Protein AF-A0AAV3V6Y1-F1 (afdb_monomer)

Sequence (149 aa):
MDVDVVKKIPVEYSKSDKLIVALDQHDNLHIAMYIGQGAYDSRPVERFVDEIKETVIEPYQSEQFILDGTIISYPGCPVLRRLKVKDTMQQEFILNRVKMWTGSDEAALNWYETETIAAFGMTAKSAVGSGFFNELIDYIESISQGGYA

Radius of gyration: 16.86 Å; Cα contacts (8 Å, |Δi|>4): 189; chains: 1; bounding box: 38×30×43 Å

Foldseek 3Di:
DVVVVQVCPVQPLFPDPQWFWWAFPVRFIKIWGDPDPLDIDIDGQVPDDVSNNCSRVVCVVVVQWDFPQDWRDDPPDTITGTIDGPLVVLLVVQLVLCCVVLVDSVSSVCQQQPPQDPVVRRHVSVCSVVRNSNVVVVVSVCVVVVNDD

Organism: NCBI:txid1127672

Structure (mmCIF, N/CA/C/O backbone):
data_AF-A0AAV3V6Y1-F1
#
_entry.id   AF-A0AAV3V6Y1-F1
#
loop_
_atom_site.group_PDB
_atom_site.id
_atom_site.type_symbol
_atom_site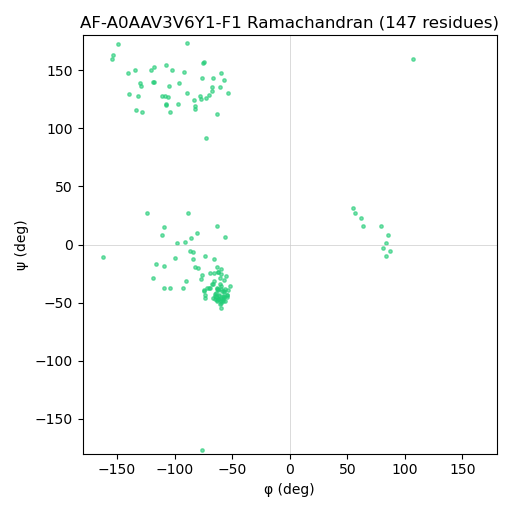.label_atom_id
_atom_site.label_alt_id
_atom_site.label_comp_id
_atom_site.label_asym_id
_atom_site.label_entity_id
_atom_site.label_seq_id
_atom_site.pdbx_PDB_ins_code
_atom_site.Cartn_x
_atom_site.Cartn_y
_atom_site.Cartn_z
_atom_site.occupancy
_atom_site.B_iso_or_equiv
_atom_site.auth_seq_id
_atom_site.auth_comp_id
_atom_site.auth_asym_id
_atom_site.auth_atom_id
_atom_site.pdbx_PDB_model_num
ATOM 1 N N . MET A 1 1 ? -10.866 -8.524 -18.193 1.00 38.22 1 MET A N 1
ATOM 2 C CA . MET A 1 1 ? -10.142 -9.205 -17.098 1.00 38.22 1 MET A CA 1
ATOM 3 C C . MET A 1 1 ? -9.177 -8.240 -16.397 1.00 38.22 1 MET A C 1
ATOM 5 O O . MET A 1 1 ? -8.824 -8.493 -15.259 1.00 38.22 1 MET A O 1
ATOM 9 N N . ASP A 1 2 ? -8.832 -7.110 -17.030 1.00 30.89 2 ASP A N 1
ATOM 10 C CA . ASP A 1 2 ? -7.929 -6.069 -16.508 1.00 30.89 2 ASP A CA 1
ATOM 11 C C . ASP A 1 2 ? -8.515 -5.120 -15.448 1.00 30.89 2 ASP A C 1
ATOM 13 O O . ASP A 1 2 ? -7.788 -4.664 -14.577 1.00 30.89 2 ASP A O 1
ATOM 17 N N . VAL A 1 3 ? -9.823 -4.853 -15.467 1.00 33.69 3 VAL A N 1
ATOM 18 C CA . VAL A 1 3 ? -10.488 -3.904 -14.544 1.00 33.69 3 VAL A CA 1
ATOM 19 C C . VAL A 1 3 ? -10.395 -4.357 -13.075 1.00 33.69 3 VAL A C 1
ATOM 21 O O . VAL A 1 3 ? -10.172 -3.555 -12.170 1.00 33.69 3 VAL A O 1
ATOM 24 N N . ASP A 1 4 ? -10.501 -5.666 -12.825 1.00 34.75 4 ASP A N 1
ATOM 25 C CA . ASP A 1 4 ? -10.409 -6.240 -11.475 1.00 34.75 4 ASP A CA 1
ATOM 26 C C . ASP A 1 4 ? -9.010 -6.105 -10.864 1.00 34.75 4 ASP A C 1
ATOM 28 O O . ASP A 1 4 ? -8.881 -5.900 -9.660 1.00 34.75 4 ASP A O 1
ATOM 32 N N . VAL A 1 5 ? -7.961 -6.173 -11.689 1.00 37.59 5 VAL A N 1
ATOM 33 C CA . VAL A 1 5 ? -6.556 -6.041 -11.260 1.00 37.59 5 VAL A CA 1
ATOM 34 C C . VAL A 1 5 ? -6.247 -4.609 -10.802 1.00 37.59 5 VAL A C 1
ATOM 36 O O . VAL A 1 5 ? -5.361 -4.384 -9.984 1.00 37.59 5 V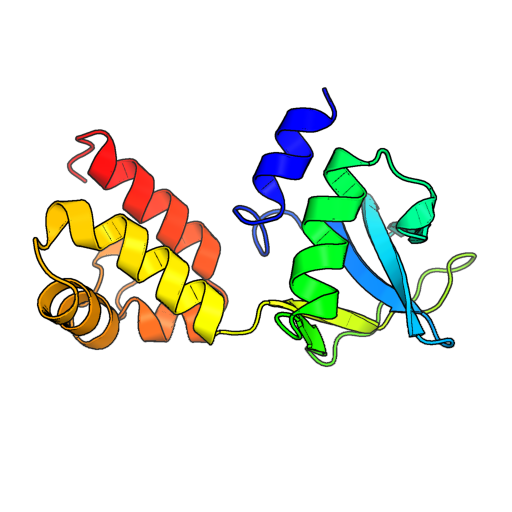AL A O 1
ATOM 39 N N . VAL A 1 6 ? -7.016 -3.639 -11.291 1.00 40.16 6 VAL A N 1
ATOM 40 C CA . VAL A 1 6 ? -6.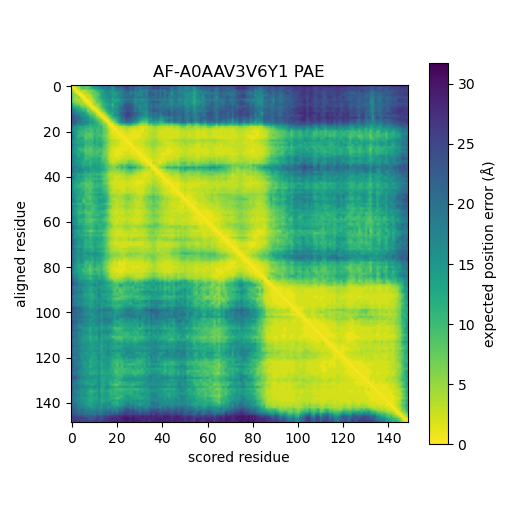779 -2.202 -11.115 1.00 40.16 6 VAL A CA 1
ATOM 41 C C . VAL A 1 6 ? -7.530 -1.665 -9.903 1.00 40.16 6 VAL A C 1
ATOM 43 O O . VAL A 1 6 ? -6.959 -0.920 -9.115 1.00 40.16 6 VAL A O 1
ATOM 46 N N . LYS A 1 7 ? -8.749 -2.159 -9.643 1.00 40.31 7 LYS A N 1
ATOM 47 C CA . LYS A 1 7 ? -9.435 -1.961 -8.348 1.00 40.31 7 LYS A CA 1
ATOM 48 C C . LYS A 1 7 ? -8.658 -2.538 -7.165 1.00 40.31 7 LYS A C 1
ATOM 50 O O . LYS A 1 7 ? -8.861 -2.125 -6.027 1.00 40.31 7 LYS A O 1
ATOM 55 N N . LYS A 1 8 ? -7.754 -3.475 -7.447 1.00 41.31 8 LYS A N 1
ATOM 56 C CA . LYS A 1 8 ? -6.797 -4.036 -6.499 1.00 41.31 8 LYS A CA 1
ATOM 57 C C . LYS A 1 8 ? -5.531 -3.199 -6.337 1.00 41.31 8 LYS A C 1
ATOM 59 O O . LYS A 1 8 ? -4.833 -3.414 -5.361 1.00 41.31 8 LYS A O 1
ATOM 64 N N . ILE A 1 9 ? -5.243 -2.216 -7.192 1.00 46.50 9 ILE A N 1
ATOM 65 C CA . ILE A 1 9 ? -4.079 -1.333 -7.011 1.00 46.50 9 ILE A CA 1
ATOM 66 C C . ILE A 1 9 ? -4.123 -0.649 -5.637 1.00 46.50 9 ILE A C 1
ATOM 68 O O . ILE A 1 9 ? -3.150 -0.811 -4.918 1.00 46.50 9 ILE A O 1
ATOM 72 N N . PRO A 1 10 ? -5.228 -0.032 -5.171 1.00 44.81 10 PRO A N 1
ATOM 73 C CA . PRO A 1 10 ? -5.294 0.503 -3.806 1.00 44.81 10 PRO A CA 1
ATOM 74 C C . PRO A 1 10 ? -5.432 -0.554 -2.684 1.00 44.81 10 PRO A C 1
ATOM 76 O O . PRO A 1 10 ? -5.293 -0.195 -1.518 1.00 44.81 10 PRO A O 1
ATOM 79 N N . VAL A 1 11 ? -5.681 -1.836 -3.000 1.00 38.84 11 VAL A N 1
ATOM 80 C CA . VAL A 1 11 ? -6.050 -2.901 -2.030 1.00 38.84 11 VAL A CA 1
ATOM 81 C C . VAL A 1 11 ? -5.011 -4.043 -1.925 1.00 38.84 11 VAL A C 1
ATOM 83 O O . VAL A 1 11 ? -5.020 -4.787 -0.955 1.00 38.84 11 VAL A O 1
ATOM 86 N N . GLU A 1 12 ? -4.084 -4.191 -2.878 1.00 38.00 12 GLU A N 1
ATOM 87 C CA . GLU A 1 12 ? -3.130 -5.316 -2.985 1.00 38.00 12 GLU A CA 1
ATOM 88 C C . GLU A 1 12 ? -1.650 -4.877 -3.018 1.00 38.00 12 GLU A C 1
ATOM 90 O O . GLU A 1 12 ? -0.795 -5.606 -3.525 1.00 38.00 12 GLU A O 1
ATOM 95 N N . TYR A 1 13 ? -1.287 -3.730 -2.435 1.00 40.97 13 TYR A N 1
ATOM 96 C CA . TYR A 1 13 ? 0.085 -3.170 -2.461 1.00 40.97 13 TYR A CA 1
ATOM 97 C C . TYR A 1 13 ? 1.204 -4.009 -1.781 1.00 40.97 13 TYR A C 1
ATOM 99 O O . TYR A 1 13 ? 2.284 -3.505 -1.496 1.00 40.97 13 TYR A O 1
ATOM 107 N N . SER A 1 14 ? 0.994 -5.289 -1.487 1.00 40.34 14 SER A N 1
ATOM 108 C CA . SER A 1 14 ? 1.918 -6.130 -0.706 1.00 40.34 14 SER A CA 1
ATOM 109 C C . SER A 1 14 ? 1.710 -7.645 -0.828 1.00 40.34 14 SER A C 1
ATOM 111 O O . SER A 1 14 ? 2.598 -8.376 -0.406 1.00 40.34 14 SER A O 1
ATOM 113 N N . LYS A 1 15 ? 0.616 -8.160 -1.419 1.00 36.06 15 LYS A N 1
ATOM 114 C CA . LYS A 1 15 ? 0.459 -9.625 -1.586 1.00 36.06 15 LYS A CA 1
ATOM 115 C C . LYS A 1 15 ? 0.805 -10.165 -2.959 1.00 36.06 15 LYS A C 1
ATOM 117 O O . LYS A 1 15 ? 0.945 -11.376 -3.125 1.00 36.06 15 LYS A O 1
ATOM 122 N N . SER A 1 16 ? 0.979 -9.301 -3.948 1.00 44.16 16 SER A N 1
ATOM 123 C CA . SER A 1 16 ? 1.525 -9.745 -5.212 1.00 44.16 16 SER A CA 1
ATOM 124 C C . SER A 1 16 ? 2.694 -8.847 -5.566 1.00 44.16 16 SER A C 1
ATOM 126 O O . SER A 1 16 ? 2.508 -7.697 -5.940 1.00 44.16 16 SER A O 1
ATOM 128 N N . ASP A 1 17 ? 3.902 -9.405 -5.581 1.00 51.31 17 ASP A N 1
ATOM 129 C CA . ASP A 1 17 ? 5.036 -8.837 -6.325 1.00 51.31 17 ASP A CA 1
ATOM 130 C C . ASP A 1 17 ? 4.705 -8.649 -7.826 1.00 51.31 17 ASP A C 1
ATOM 132 O O . ASP A 1 17 ? 5.571 -8.316 -8.621 1.00 51.31 17 ASP A O 1
ATOM 136 N N . LYS A 1 18 ? 3.452 -8.874 -8.249 1.00 60.31 18 LYS A N 1
ATOM 137 C CA . LYS A 1 18 ? 2.977 -8.846 -9.620 1.00 60.31 18 LYS A CA 1
ATOM 138 C C . LYS A 1 18 ? 2.813 -7.459 -10.179 1.00 60.31 18 LYS A C 1
ATOM 140 O O . LYS A 1 18 ? 2.931 -7.385 -11.386 1.00 60.31 18 LYS A O 1
ATOM 145 N N . LEU A 1 19 ? 2.575 -6.407 -9.398 1.00 70.69 19 LEU A N 1
ATOM 146 C CA . LEU A 1 19 ? 2.457 -5.045 -9.925 1.00 70.69 19 LEU A CA 1
ATOM 147 C C . LEU A 1 19 ? 3.144 -4.037 -9.010 1.00 70.69 19 LEU A C 1
ATOM 149 O O . LEU A 1 19 ? 2.910 -4.001 -7.807 1.00 70.69 19 LEU A O 1
ATOM 153 N N . ILE A 1 20 ? 3.993 -3.207 -9.603 1.00 79.12 20 ILE A N 1
ATOM 154 C CA . ILE A 1 20 ? 4.841 -2.246 -8.916 1.00 79.12 20 ILE A CA 1
ATOM 155 C C . ILE A 1 20 ? 4.709 -0.897 -9.612 1.00 79.12 20 ILE A C 1
ATOM 157 O O . ILE A 1 20 ? 4.920 -0.792 -10.818 1.00 79.12 20 ILE A O 1
ATOM 161 N N . VAL A 1 21 ? 4.409 0.144 -8.842 1.00 86.31 21 VAL A N 1
ATOM 162 C CA . VAL A 1 21 ? 4.486 1.531 -9.308 1.00 86.31 21 VAL A CA 1
ATOM 163 C C . VAL A 1 21 ? 5.900 2.039 -9.040 1.00 86.31 21 VAL A C 1
ATOM 165 O O . VAL A 1 21 ? 6.432 1.855 -7.943 1.00 86.31 21 VAL A O 1
ATOM 168 N N . ALA A 1 22 ? 6.548 2.634 -10.037 1.00 90.00 22 ALA A N 1
ATOM 169 C CA . ALA A 1 22 ? 7.935 3.065 -9.911 1.00 90.00 22 ALA A CA 1
ATOM 170 C C . ALA A 1 22 ? 8.277 4.234 -10.838 1.00 90.00 22 ALA A C 1
ATOM 172 O O . ALA A 1 22 ? 7.578 4.493 -11.813 1.00 90.00 22 ALA A O 1
ATOM 173 N N . LEU A 1 23 ? 9.388 4.907 -10.546 1.00 92.06 23 LEU A N 1
ATOM 174 C CA . LEU A 1 23 ? 9.956 5.951 -11.394 1.00 92.06 23 LEU A CA 1
ATOM 175 C C . LEU A 1 23 ? 11.183 5.433 -12.134 1.00 92.06 23 LEU A C 1
ATOM 177 O O . LEU A 1 23 ? 12.044 4.796 -11.523 1.00 92.06 23 LEU A O 1
ATOM 181 N N . ASP A 1 24 ? 11.305 5.749 -13.419 1.00 92.44 24 ASP A N 1
ATOM 182 C CA . ASP A 1 24 ? 12.561 5.528 -14.137 1.00 92.44 24 ASP A CA 1
ATOM 183 C C . ASP A 1 24 ? 13.621 6.590 -13.781 1.00 92.44 24 ASP A C 1
ATOM 185 O O . ASP A 1 24 ? 13.435 7.446 -12.908 1.00 92.44 24 ASP A O 1
ATOM 189 N N . GLN A 1 25 ? 14.778 6.519 -14.439 1.00 89.75 25 GLN A N 1
ATOM 190 C CA . GLN A 1 25 ? 15.890 7.459 -14.252 1.00 89.75 25 GLN A CA 1
ATOM 191 C C . GLN A 1 25 ? 15.596 8.904 -14.700 1.00 89.75 25 GLN A C 1
ATOM 193 O O . GLN A 1 25 ? 16.380 9.794 -14.390 1.00 89.75 25 GLN A O 1
ATOM 198 N N . HIS A 1 26 ? 14.503 9.131 -15.431 1.00 91.75 26 HIS A N 1
ATOM 199 C CA . HIS A 1 26 ? 14.055 10.445 -15.898 1.00 91.75 26 HIS A CA 1
ATOM 200 C C . HIS A 1 26 ? 12.791 10.921 -15.164 1.00 91.75 26 HIS A C 1
ATOM 202 O O . HIS A 1 26 ? 12.128 11.836 -15.642 1.00 91.75 26 HIS A O 1
ATOM 208 N N . ASP A 1 27 ? 12.442 10.284 -14.042 1.00 90.44 27 ASP A N 1
ATOM 209 C CA . ASP A 1 27 ? 11.230 10.567 -13.263 1.00 90.44 27 ASP A CA 1
ATOM 210 C C . ASP A 1 27 ? 9.915 10.327 -14.033 1.00 90.44 27 ASP A C 1
ATOM 212 O O . ASP A 1 27 ? 8.866 10.848 -13.650 1.00 90.44 27 ASP A O 1
ATOM 216 N N . ASN A 1 28 ? 9.926 9.493 -15.082 1.00 91.62 28 ASN A N 1
ATOM 217 C CA . ASN A 1 28 ? 8.677 9.042 -15.696 1.00 91.62 28 ASN A CA 1
ATOM 218 C C . ASN A 1 28 ? 8.030 7.968 -14.821 1.00 91.62 28 ASN A C 1
ATOM 220 O O . ASN A 1 28 ? 8.726 7.112 -14.267 1.00 91.62 28 ASN A O 1
ATOM 224 N N . LEU A 1 29 ? 6.700 7.976 -14.748 1.00 90.50 29 LEU A N 1
ATOM 225 C CA . LEU A 1 29 ? 5.924 7.016 -13.971 1.00 90.50 29 LEU A CA 1
ATOM 226 C C . LEU A 1 29 ? 5.706 5.729 -14.769 1.00 90.50 29 LEU A C 1
ATOM 228 O O . LEU A 1 29 ? 5.178 5.746 -15.880 1.00 90.50 29 LEU A O 1
ATOM 232 N N . HIS A 1 30 ? 6.111 4.600 -14.198 1.00 90.38 30 HIS A N 1
ATOM 233 C CA . HIS A 1 30 ? 5.979 3.273 -14.792 1.00 90.38 30 HIS A CA 1
ATOM 234 C C . HIS A 1 30 ? 5.138 2.361 -13.910 1.00 90.38 30 HIS A C 1
ATOM 236 O O . HIS A 1 30 ? 5.166 2.440 -12.680 1.00 90.38 30 HIS A O 1
ATOM 242 N N . ILE A 1 31 ? 4.453 1.433 -14.572 1.00 85.56 31 ILE A N 1
ATOM 243 C CA . ILE A 1 31 ? 3.887 0.243 -13.946 1.00 85.56 31 ILE A CA 1
ATOM 244 C C . ILE A 1 31 ? 4.744 -0.940 -14.399 1.00 85.56 31 ILE A C 1
ATOM 246 O O . ILE A 1 31 ? 4.891 -1.189 -15.598 1.00 85.56 31 ILE A O 1
ATOM 250 N N . ALA A 1 32 ? 5.339 -1.642 -13.439 1.00 84.19 32 ALA A N 1
ATOM 251 C CA . ALA A 1 32 ? 6.133 -2.841 -13.653 1.00 84.19 32 ALA A CA 1
ATOM 252 C C . ALA A 1 32 ? 5.375 -4.069 -13.161 1.00 84.19 32 ALA A C 1
ATOM 254 O O . ALA A 1 32 ? 4.917 -4.106 -12.025 1.00 84.19 32 ALA A O 1
ATOM 255 N N . MET A 1 33 ? 5.253 -5.077 -14.016 1.00 81.00 33 MET A N 1
ATOM 256 C CA . MET A 1 33 ? 4.526 -6.302 -13.738 1.00 81.00 33 MET A CA 1
ATOM 257 C C . MET A 1 33 ? 5.485 -7.486 -13.614 1.00 81.00 33 MET A C 1
ATOM 259 O O . MET A 1 33 ? 6.276 -7.711 -14.527 1.00 81.00 33 MET A O 1
ATOM 263 N N . TYR A 1 34 ? 5.426 -8.270 -12.536 1.00 75.81 34 TYR A N 1
ATOM 264 C CA . TYR A 1 34 ? 6.240 -9.487 -12.426 1.00 75.81 34 TYR A CA 1
ATOM 265 C C . TYR A 1 34 ? 5.710 -10.578 -13.343 1.00 75.81 34 TYR A C 1
ATOM 267 O O . TYR A 1 34 ? 4.546 -10.976 -13.268 1.00 75.81 34 TYR A O 1
ATOM 275 N N . ILE A 1 35 ? 6.605 -11.101 -14.172 1.00 78.31 35 ILE A N 1
ATOM 276 C CA . ILE A 1 35 ? 6.297 -12.109 -15.190 1.00 78.31 35 ILE A CA 1
ATOM 277 C C . ILE A 1 35 ? 6.917 -13.479 -14.871 1.00 78.31 35 ILE A C 1
ATOM 279 O O . ILE A 1 35 ? 6.839 -14.395 -15.686 1.00 78.31 35 ILE A O 1
ATOM 283 N N . GLY A 1 36 ? 7.493 -13.650 -13.674 1.00 71.12 36 GLY A N 1
ATOM 284 C CA . GLY A 1 36 ? 8.131 -14.894 -13.230 1.00 71.12 36 GLY A CA 1
ATOM 285 C C . GLY A 1 36 ? 9.658 -14.817 -13.182 1.00 71.12 36 GLY A C 1
ATOM 286 O O . GLY A 1 36 ? 10.274 -13.979 -13.827 1.00 71.12 36 GLY A O 1
ATOM 287 N N . GLN A 1 37 ? 10.285 -15.713 -12.410 1.00 71.88 37 GLN A N 1
ATOM 288 C CA . GLN A 1 37 ? 11.749 -15.906 -12.355 1.00 71.88 37 GLN A CA 1
ATOM 289 C C . GLN A 1 37 ? 12.575 -14.649 -12.002 1.00 71.88 37 GLN A C 1
ATOM 291 O O . GLN A 1 37 ? 13.734 -14.537 -12.392 1.00 71.88 37 GLN A O 1
ATOM 296 N N . GLY A 1 38 ? 12.000 -13.695 -11.264 1.00 68.81 38 GLY A N 1
ATOM 297 C CA . GLY A 1 38 ? 12.687 -12.435 -10.936 1.00 68.81 38 GLY A CA 1
ATOM 298 C C . GLY A 1 38 ? 12.584 -11.364 -12.026 1.00 68.81 38 GLY A C 1
ATOM 299 O O . GLY A 1 38 ? 13.158 -10.290 -11.864 1.00 68.81 38 GLY A O 1
ATOM 300 N N . ALA A 1 39 ? 11.880 -11.647 -13.126 1.00 75.56 39 ALA A N 1
ATOM 301 C CA . ALA A 1 39 ? 11.716 -10.742 -14.251 1.00 75.56 39 ALA A CA 1
ATOM 302 C C . ALA A 1 39 ? 10.458 -9.879 -14.120 1.00 75.56 39 ALA A C 1
ATOM 304 O O . ALA A 1 39 ? 9.424 -10.317 -13.605 1.00 75.56 39 ALA A O 1
ATOM 305 N N . TYR A 1 40 ? 10.555 -8.667 -14.661 1.00 78.56 40 TYR A N 1
ATOM 306 C CA . TYR A 1 40 ? 9.471 -7.696 -14.707 1.00 78.56 40 TYR A CA 1
ATOM 307 C C . TYR A 1 40 ? 9.314 -7.160 -16.134 1.00 78.56 40 TYR A C 1
ATOM 309 O O . TYR A 1 40 ? 10.315 -6.897 -16.794 1.00 78.56 40 TYR A O 1
ATOM 317 N N . ASP A 1 41 ? 8.075 -6.985 -16.595 1.00 82.06 41 ASP A N 1
ATOM 318 C CA . ASP A 1 41 ? 7.742 -6.168 -17.770 1.00 82.06 41 ASP A CA 1
ATOM 319 C C . ASP A 1 41 ? 7.320 -4.784 -17.279 1.00 82.06 41 ASP A C 1
ATOM 321 O O . ASP A 1 41 ? 6.373 -4.680 -16.501 1.00 82.06 41 ASP A O 1
ATOM 325 N N . SER A 1 42 ? 8.010 -3.724 -17.694 1.00 85.12 42 SER A N 1
ATOM 326 C CA . SER A 1 42 ? 7.684 -2.359 -17.283 1.00 85.12 42 SER A CA 1
ATOM 327 C C . SER A 1 42 ? 7.322 -1.470 -18.455 1.00 85.12 42 SER A C 1
ATOM 329 O O . SER A 1 42 ? 7.911 -1.534 -19.539 1.00 85.12 42 SER A O 1
ATOM 331 N N . ARG A 1 43 ? 6.307 -0.630 -18.243 1.00 86.75 43 ARG A N 1
ATOM 332 C CA . ARG A 1 43 ? 5.817 0.306 -19.254 1.00 86.75 43 ARG A CA 1
ATOM 333 C C . ARG A 1 43 ? 5.455 1.646 -18.611 1.00 86.75 43 ARG A C 1
ATOM 335 O O . ARG A 1 43 ? 4.949 1.645 -17.486 1.00 86.75 43 ARG A O 1
ATOM 342 N N . PRO A 1 44 ? 5.633 2.765 -19.339 1.00 88.50 44 PRO A N 1
ATOM 343 C CA . PRO A 1 44 ? 5.132 4.063 -18.906 1.00 88.50 44 PRO A CA 1
ATOM 344 C C . PRO A 1 44 ? 3.621 4.021 -18.674 1.00 88.50 44 PRO A C 1
ATOM 346 O O . PRO A 1 44 ? 2.898 3.369 -19.440 1.00 88.50 44 PRO A O 1
ATOM 349 N N . VAL A 1 45 ? 3.147 4.719 -17.641 1.00 85.62 45 VAL A N 1
ATOM 350 C CA . VAL A 1 45 ? 1.729 4.756 -17.253 1.00 85.62 45 VAL A CA 1
ATOM 351 C C . VAL A 1 45 ? 0.834 5.234 -18.405 1.00 85.62 45 VAL A C 1
ATOM 353 O O . VAL A 1 45 ? -0.282 4.751 -18.581 1.00 85.62 45 VAL A O 1
ATOM 356 N N . GLU A 1 46 ? 1.351 6.097 -19.281 1.00 84.94 46 GLU A N 1
ATOM 357 C CA . GLU A 1 46 ? 0.644 6.653 -20.436 1.00 84.94 46 GLU A CA 1
ATOM 358 C C . GLU A 1 46 ? 0.236 5.584 -21.460 1.00 84.94 46 GLU A C 1
ATOM 360 O O . GLU A 1 46 ? -0.660 5.823 -22.271 1.00 84.94 46 GLU A O 1
ATOM 365 N N . ARG A 1 47 ? 0.872 4.404 -21.431 1.00 82.81 47 ARG A N 1
ATOM 366 C CA . ARG A 1 47 ? 0.556 3.274 -22.319 1.00 82.81 47 ARG A CA 1
ATOM 367 C C . ARG A 1 47 ? -0.601 2.404 -21.834 1.00 82.81 47 ARG A C 1
ATOM 369 O O . ARG A 1 47 ? -0.990 1.488 -22.559 1.00 82.81 47 ARG A O 1
ATOM 376 N N . PHE A 1 48 ? -1.125 2.647 -20.637 1.00 80.12 48 PHE A N 1
ATOM 377 C CA . PHE A 1 48 ? -2.267 1.912 -20.100 1.00 80.12 48 PHE A CA 1
ATOM 378 C C . PHE A 1 48 ? -3.593 2.572 -20.501 1.00 80.12 48 PHE A C 1
ATOM 380 O O . PHE A 1 48 ? -3.609 3.625 -21.136 1.00 80.12 48 PHE A O 1
ATOM 387 N N . VAL A 1 49 ? 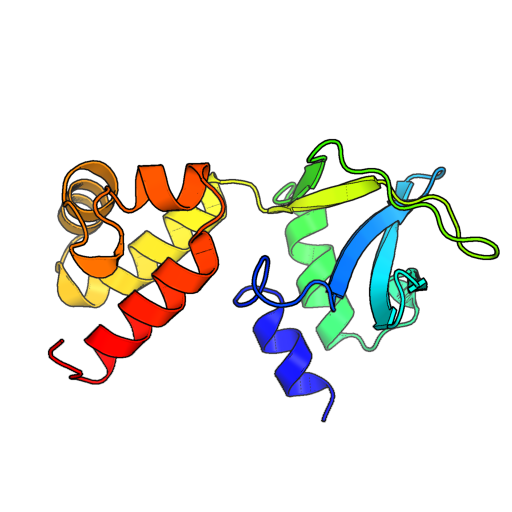-4.720 1.930 -20.193 1.00 76.38 49 VAL A N 1
ATOM 388 C CA . VAL A 1 49 ? -6.056 2.523 -20.386 1.00 76.38 49 VAL A CA 1
ATOM 389 C C . VAL A 1 49 ? -6.327 3.588 -19.318 1.00 76.38 49 VAL A C 1
ATOM 391 O O . VAL A 1 49 ? -5.713 3.554 -18.252 1.00 76.38 49 VAL A O 1
ATOM 394 N N . ASP A 1 50 ? -7.229 4.533 -19.589 1.00 74.19 50 ASP A N 1
ATOM 395 C CA . ASP A 1 50 ? -7.408 5.731 -18.750 1.00 74.19 50 ASP A CA 1
ATOM 396 C C . ASP A 1 50 ? -7.792 5.414 -17.296 1.00 74.19 50 ASP A C 1
ATOM 398 O O . ASP A 1 50 ? -7.235 6.015 -16.387 1.00 74.19 50 ASP A O 1
ATOM 402 N N . GLU A 1 51 ? -8.599 4.376 -17.060 1.00 64.75 51 GLU A N 1
ATOM 403 C CA . GLU A 1 51 ? -8.936 3.903 -15.704 1.00 64.75 51 GLU A CA 1
ATOM 404 C C . GLU A 1 51 ? -7.686 3.557 -14.863 1.00 64.75 51 GLU A C 1
ATOM 406 O O . GLU A 1 51 ? -7.606 3.849 -13.668 1.00 64.75 51 GLU A O 1
ATOM 411 N N . ILE A 1 52 ? -6.669 2.966 -15.497 1.00 65.19 52 ILE A N 1
ATOM 412 C CA . ILE A 1 52 ? -5.397 2.618 -14.845 1.00 65.19 52 ILE A CA 1
ATOM 413 C C . ILE A 1 52 ? -4.560 3.868 -14.613 1.00 65.19 52 ILE A C 1
ATOM 415 O O . ILE A 1 52 ? -3.919 4.000 -13.571 1.00 65.19 52 ILE A O 1
ATOM 419 N N . LYS A 1 53 ? -4.565 4.786 -15.584 1.00 73.62 53 LYS A N 1
ATOM 420 C CA . LYS A 1 53 ? -3.845 6.052 -15.468 1.00 73.62 53 LYS A CA 1
ATOM 421 C C . LYS A 1 53 ? -4.363 6.848 -14.289 1.00 73.62 53 LYS A C 1
ATOM 423 O O . LYS A 1 53 ? -3.555 7.233 -13.461 1.00 73.62 53 LYS A O 1
ATOM 428 N N . GLU A 1 54 ? -5.671 7.056 -14.185 1.00 73.81 54 GLU A N 1
ATOM 429 C CA . GLU A 1 54 ? -6.284 7.844 -13.110 1.00 73.81 54 GLU A CA 1
ATOM 430 C C . GLU A 1 54 ? -5.931 7.264 -11.733 1.00 73.81 54 GLU A C 1
ATOM 432 O O . GLU A 1 54 ? -5.420 7.978 -10.874 1.00 73.81 54 GLU A O 1
ATOM 437 N N . THR A 1 55 ? -6.026 5.939 -11.580 1.00 69.12 55 THR A N 1
ATOM 438 C CA . THR A 1 55 ? -5.709 5.231 -10.325 1.00 69.12 55 THR A CA 1
ATOM 439 C C . THR A 1 55 ? -4.257 5.419 -9.849 1.00 69.12 55 THR A C 1
ATOM 441 O O . THR A 1 55 ? -3.977 5.284 -8.660 1.00 69.12 55 THR A O 1
ATOM 444 N N . VAL A 1 56 ? -3.312 5.715 -10.748 1.00 76.00 56 VAL A N 1
ATOM 445 C CA . VAL A 1 56 ? -1.881 5.860 -10.415 1.00 76.00 56 VAL A CA 1
ATOM 446 C C . VAL A 1 56 ? -1.418 7.321 -10.491 1.00 76.00 56 VAL A C 1
ATOM 448 O O . VAL A 1 56 ? -0.622 7.763 -9.664 1.00 76.00 56 VAL A O 1
ATOM 451 N N . ILE A 1 57 ? -1.922 8.093 -11.450 1.00 82.62 57 ILE A N 1
ATOM 452 C CA . ILE A 1 57 ? -1.563 9.496 -11.666 1.00 82.62 57 ILE A CA 1
ATOM 453 C C . ILE A 1 57 ? -2.185 10.383 -10.593 1.00 82.62 57 ILE A C 1
ATOM 455 O O . ILE A 1 57 ? -1.475 11.242 -10.077 1.00 82.62 57 ILE A O 1
ATOM 459 N N . GLU A 1 58 ? -3.457 10.189 -10.224 1.00 80.19 58 GLU A N 1
ATOM 460 C CA . GLU A 1 58 ? -4.096 11.046 -9.216 1.00 80.19 58 GLU A CA 1
ATOM 461 C C . GLU A 1 58 ? -3.380 10.963 -7.857 1.00 80.19 58 GLU A C 1
ATOM 463 O O . GLU A 1 58 ? -3.030 12.020 -7.312 1.00 80.19 58 GLU A O 1
ATOM 468 N N . PRO A 1 59 ? -3.043 9.764 -7.327 1.00 76.19 59 PRO A N 1
ATOM 469 C CA . PRO A 1 59 ? -2.269 9.678 -6.094 1.00 76.19 59 PRO A CA 1
ATOM 470 C C . PRO A 1 59 ? -0.844 10.212 -6.248 1.00 76.19 59 PRO A C 1
ATOM 472 O O . PRO A 1 59 ? -0.311 10.824 -5.324 1.00 76.19 59 PRO A O 1
ATOM 475 N N . TYR A 1 60 ? -0.217 10.035 -7.416 1.00 83.06 60 TYR A N 1
ATOM 476 C CA . TYR A 1 60 ? 1.116 10.578 -7.680 1.00 83.06 60 TYR A CA 1
ATOM 477 C C . TYR A 1 60 ? 1.137 12.109 -7.676 1.00 83.06 60 TYR A C 1
ATOM 479 O O . TYR A 1 60 ? 1.967 12.707 -6.993 1.00 83.06 60 TYR A O 1
ATOM 487 N N . GLN A 1 61 ? 0.191 12.748 -8.366 1.00 84.19 61 GLN A N 1
ATOM 488 C CA . GLN A 1 61 ? 0.041 14.205 -8.395 1.00 84.19 61 GLN A CA 1
ATOM 489 C C . GLN A 1 61 ? -0.342 14.782 -7.031 1.00 84.19 61 GLN A C 1
ATOM 491 O O . GLN A 1 61 ? 0.067 15.889 -6.695 1.00 84.19 61 GLN A O 1
ATOM 496 N N . SER A 1 62 ? -1.079 14.016 -6.228 1.00 79.75 62 SER A N 1
ATOM 497 C CA . SER A 1 62 ? -1.445 14.381 -4.857 1.00 79.75 62 SER A CA 1
ATOM 498 C C . SER A 1 62 ? -0.322 14.118 -3.840 1.00 79.75 62 SER A C 1
ATOM 500 O O . SER A 1 62 ? -0.559 14.168 -2.633 1.00 79.75 62 SER A O 1
ATOM 502 N N . GLU A 1 63 ? 0.893 13.801 -4.306 1.00 81.31 63 GLU A N 1
ATOM 503 C CA . GLU A 1 63 ? 2.065 13.453 -3.493 1.00 81.31 63 GLU A CA 1
ATOM 504 C C . GLU A 1 63 ? 1.814 12.302 -2.512 1.00 81.31 63 GLU A C 1
ATOM 506 O O . GLU A 1 63 ? 2.372 12.252 -1.416 1.00 81.31 63 GLU A O 1
ATOM 511 N N . GLN A 1 64 ? 0.952 11.361 -2.866 1.00 75.12 64 GLN A N 1
ATOM 512 C CA . GLN A 1 64 ? 0.570 10.270 -1.981 1.00 75.12 64 GLN A CA 1
ATOM 513 C C . GLN A 1 64 ? 1.518 9.068 -2.068 1.00 75.12 64 GLN A C 1
ATOM 515 O O . GLN A 1 64 ? 1.406 8.137 -1.270 1.00 75.12 64 GLN A O 1
ATOM 520 N N . PHE A 1 65 ? 2.480 9.097 -2.993 1.00 81.56 65 PHE A N 1
ATOM 521 C CA . PHE A 1 65 ? 3.564 8.125 -3.086 1.00 81.56 65 PHE A CA 1
ATOM 522 C C . PHE A 1 65 ? 4.878 8.673 -2.521 1.00 81.56 65 PHE A C 1
ATOM 524 O O . PHE A 1 65 ? 5.164 9.867 -2.593 1.00 81.56 65 PHE A O 1
ATOM 531 N N . ILE A 1 66 ? 5.707 7.773 -1.999 1.00 80.94 66 ILE A N 1
ATOM 532 C CA . ILE A 1 66 ? 7.087 8.026 -1.583 1.00 80.94 66 ILE A CA 1
ATOM 533 C C . ILE A 1 66 ? 8.002 6.918 -2.094 1.00 80.94 66 ILE A C 1
ATOM 535 O O . ILE A 1 66 ? 7.588 5.771 -2.245 1.00 80.94 66 ILE A O 1
ATOM 539 N N . LEU A 1 67 ? 9.266 7.252 -2.345 1.00 82.69 67 LEU A N 1
ATOM 540 C CA . LEU A 1 67 ? 10.285 6.251 -2.644 1.00 82.69 67 LEU A CA 1
ATOM 541 C C . LEU A 1 67 ? 10.556 5.406 -1.399 1.00 82.69 67 LEU A C 1
ATOM 543 O O . LEU A 1 67 ? 10.779 5.949 -0.318 1.00 82.69 67 LEU A O 1
ATOM 547 N N . ASP A 1 68 ? 10.577 4.086 -1.554 1.00 79.12 68 ASP A N 1
ATOM 548 C CA . ASP A 1 68 ? 10.859 3.175 -0.437 1.00 79.12 68 ASP A CA 1
ATOM 549 C C . ASP A 1 68 ? 12.320 2.699 -0.373 1.00 79.12 68 ASP A C 1
ATOM 551 O O . ASP A 1 68 ? 12.684 1.918 0.503 1.00 79.12 68 ASP A O 1
ATOM 555 N N . GLY A 1 69 ? 13.158 3.180 -1.297 1.00 79.19 69 GLY A N 1
ATOM 556 C CA . GLY A 1 69 ? 14.573 2.822 -1.413 1.00 79.19 69 GLY A CA 1
ATOM 557 C C . GLY A 1 69 ? 14.853 1.578 -2.262 1.00 79.19 69 GLY A C 1
ATOM 558 O O . GLY A 1 69 ? 16.017 1.284 -2.533 1.00 79.19 69 GLY A O 1
ATOM 559 N N . THR A 1 70 ? 13.825 0.869 -2.730 1.00 83.62 70 THR A N 1
ATOM 560 C CA . THR A 1 70 ? 13.987 -0.326 -3.565 1.00 83.62 70 THR A CA 1
ATOM 561 C C . THR A 1 70 ? 14.308 0.065 -5.003 1.00 83.62 70 THR A C 1
ATOM 563 O O . THR A 1 70 ? 13.579 0.831 -5.640 1.00 83.62 70 THR A O 1
ATOM 566 N N . ILE A 1 71 ? 15.385 -0.513 -5.533 1.00 88.38 71 ILE A N 1
ATOM 567 C CA . ILE A 1 71 ? 15.775 -0.398 -6.939 1.00 88.38 71 ILE A CA 1
ATOM 568 C C . ILE A 1 71 ? 15.473 -1.715 -7.645 1.00 88.38 71 ILE A C 1
ATOM 570 O O . ILE A 1 71 ? 15.927 -2.775 -7.219 1.00 88.38 71 ILE A O 1
ATOM 574 N N . ILE A 1 72 ? 14.736 -1.639 -8.747 1.00 85.75 72 ILE A N 1
ATOM 575 C CA . ILE A 1 72 ? 14.417 -2.776 -9.605 1.00 85.75 72 ILE A CA 1
ATOM 576 C C . ILE A 1 72 ? 15.234 -2.621 -10.878 1.00 85.75 72 ILE A C 1
ATOM 578 O O . ILE A 1 72 ? 15.125 -1.629 -11.596 1.00 85.75 72 ILE A O 1
ATOM 582 N N . SER A 1 73 ? 16.075 -3.612 -11.144 1.00 85.56 73 SER A N 1
ATOM 583 C CA . SER A 1 73 ? 16.939 -3.640 -12.315 1.00 85.56 73 SER A CA 1
ATOM 584 C C . SER A 1 73 ? 16.844 -5.010 -12.957 1.00 85.56 73 SER A C 1
ATOM 586 O O . SER A 1 73 ? 17.254 -6.008 -12.364 1.00 85.56 73 SER A O 1
ATOM 588 N N . TYR A 1 74 ? 16.326 -5.047 -14.179 1.00 82.25 74 TYR A N 1
ATOM 589 C CA . TYR A 1 74 ? 16.245 -6.257 -14.984 1.00 82.25 74 TYR A CA 1
ATOM 590 C C . TYR A 1 74 ? 16.826 -5.989 -16.381 1.00 82.25 74 TYR A C 1
ATOM 592 O O . TYR A 1 74 ? 16.546 -4.930 -16.950 1.00 82.25 74 TYR A O 1
ATOM 600 N N . PRO A 1 75 ? 17.642 -6.898 -16.952 1.00 81.81 75 PRO A N 1
ATOM 601 C CA . PRO A 1 75 ? 18.238 -6.696 -18.269 1.00 81.81 75 PRO A CA 1
ATOM 602 C C . PRO A 1 75 ? 17.195 -6.370 -19.345 1.00 81.81 75 PRO A C 1
ATOM 604 O O . PRO A 1 75 ? 16.195 -7.067 -19.488 1.00 81.81 75 PRO A O 1
ATOM 607 N N . GLY A 1 76 ? 17.439 -5.309 -20.115 1.00 78.69 76 GLY A N 1
ATOM 608 C 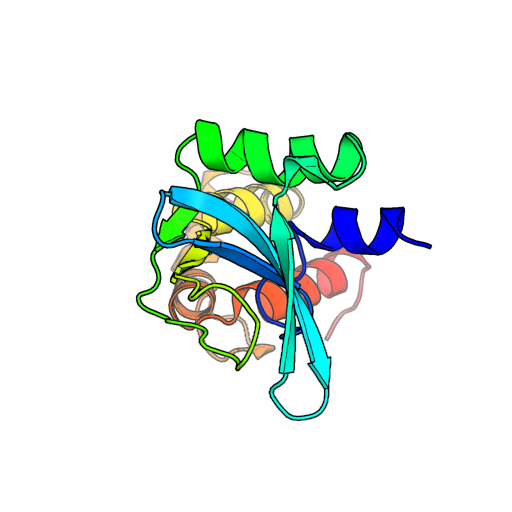CA . GLY A 1 76 ? 16.528 -4.864 -21.176 1.00 78.69 76 GLY A CA 1
ATOM 609 C C . GLY A 1 76 ? 15.335 -4.027 -20.701 1.00 78.69 76 GLY A C 1
ATOM 610 O O . GLY A 1 76 ? 14.588 -3.537 -21.543 1.00 78.69 76 GLY A O 1
ATOM 611 N N . CYS A 1 77 ? 15.178 -3.813 -19.393 1.00 79.00 77 CYS A N 1
ATOM 612 C CA . CYS A 1 77 ? 14.204 -2.887 -18.819 1.00 79.00 77 CYS A CA 1
ATOM 613 C C . CYS A 1 77 ? 14.904 -1.631 -18.270 1.00 79.00 77 CYS A C 1
ATOM 615 O O . CYS A 1 77 ? 16.081 -1.694 -17.899 1.00 79.00 77 CYS A O 1
ATOM 617 N N . PRO A 1 78 ? 14.208 -0.483 -18.195 1.00 85.19 78 PRO A N 1
ATOM 618 C CA . PRO A 1 78 ? 14.717 0.669 -17.462 1.00 85.19 78 PRO A CA 1
ATOM 619 C C . PRO A 1 78 ? 14.947 0.310 -15.988 1.00 85.19 78 PRO A C 1
ATOM 621 O O . PRO A 1 78 ? 14.214 -0.495 -15.412 1.00 85.19 78 PRO A O 1
ATOM 624 N N . VAL A 1 79 ? 15.958 0.927 -15.373 1.00 90.81 79 VAL A N 1
ATOM 625 C CA . VAL A 1 79 ? 16.146 0.863 -13.919 1.00 90.81 79 VAL A CA 1
ATOM 626 C C . VAL A 1 79 ? 15.030 1.666 -13.263 1.00 90.81 79 VAL A C 1
ATOM 628 O O . VAL A 1 79 ? 14.804 2.822 -13.621 1.00 90.81 79 VAL A O 1
ATOM 631 N N . LEU A 1 80 ? 14.344 1.048 -12.307 1.00 90.50 80 LEU A N 1
ATOM 632 C CA . LEU A 1 80 ? 13.166 1.604 -11.660 1.00 90.50 80 LEU A CA 1
ATOM 633 C C . LEU A 1 80 ? 13.402 1.809 -10.164 1.00 90.50 80 LEU A C 1
ATOM 635 O O . LEU A 1 80 ? 13.984 0.962 -9.488 1.00 90.50 80 LEU A O 1
ATOM 639 N N . ARG A 1 81 ? 12.906 2.926 -9.640 1.00 91.56 81 ARG A N 1
ATOM 640 C CA . ARG A 1 81 ? 12.865 3.253 -8.213 1.00 91.56 81 ARG A CA 1
ATOM 641 C C . ARG A 1 81 ? 11.441 3.061 -7.715 1.00 91.56 81 ARG A C 1
ATOM 643 O O . ARG A 1 81 ? 10.540 3.769 -8.165 1.00 91.56 81 ARG A O 1
ATOM 650 N N . ARG A 1 82 ? 11.226 2.088 -6.830 1.00 87.00 82 ARG A N 1
ATOM 651 C CA . ARG A 1 82 ? 9.881 1.711 -6.382 1.00 87.00 82 ARG A CA 1
ATOM 652 C C . ARG A 1 82 ? 9.239 2.827 -5.563 1.00 87.00 82 ARG A C 1
ATOM 654 O O . ARG A 1 82 ? 9.861 3.413 -4.675 1.00 87.00 82 ARG A O 1
ATOM 661 N N . LEU A 1 83 ? 7.972 3.076 -5.865 1.00 85.19 83 LEU A N 1
ATOM 662 C CA . LEU A 1 83 ? 7.089 3.921 -5.083 1.00 85.19 83 LEU A CA 1
ATOM 663 C C . LEU A 1 83 ? 6.254 3.045 -4.145 1.00 85.19 83 LEU A 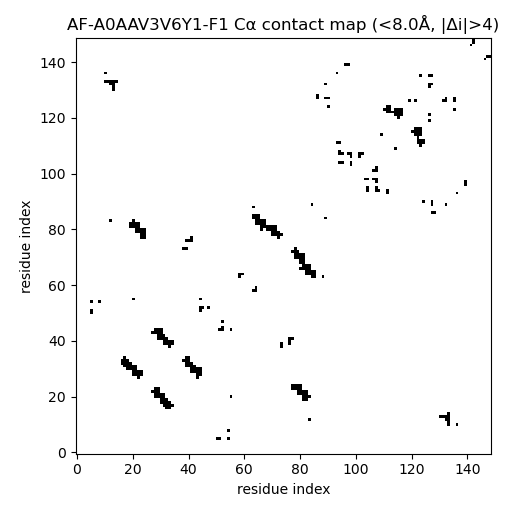C 1
ATOM 665 O O . LEU A 1 83 ? 5.752 1.992 -4.538 1.00 85.19 83 LEU A O 1
ATOM 669 N N . LYS A 1 84 ? 6.086 3.509 -2.910 1.00 77.88 84 LYS A N 1
ATOM 670 C CA . LYS A 1 84 ? 5.102 3.006 -1.953 1.00 77.88 84 LYS A CA 1
ATOM 671 C C . LYS A 1 84 ? 4.123 4.114 -1.599 1.00 77.88 84 LYS A C 1
ATOM 673 O O . LYS A 1 84 ? 4.464 5.294 -1.657 1.00 77.88 84 LYS A O 1
ATOM 678 N N . VAL A 1 85 ? 2.912 3.740 -1.220 1.00 73.31 85 VAL A N 1
ATOM 679 C CA . VAL A 1 85 ? 1.921 4.688 -0.708 1.00 73.31 85 VAL A CA 1
ATOM 680 C C . VAL A 1 85 ? 2.400 5.253 0.636 1.00 73.31 85 VAL A C 1
ATOM 682 O O . VAL A 1 85 ? 3.015 4.535 1.424 1.00 73.31 85 VAL A O 1
ATOM 685 N N . LYS A 1 86 ? 2.145 6.538 0.901 1.00 72.81 86 LYS A N 1
ATOM 686 C CA . LYS A 1 86 ? 2.387 7.155 2.210 1.00 72.81 86 LYS A CA 1
ATOM 687 C C . LYS A 1 86 ? 1.548 6.462 3.283 1.00 72.81 86 LYS A C 1
ATOM 689 O O . LYS A 1 86 ? 0.340 6.288 3.121 1.00 72.81 86 LYS A O 1
ATOM 694 N N . ASP A 1 87 ? 2.174 6.189 4.421 1.00 69.19 87 ASP A N 1
ATOM 695 C CA . ASP A 1 87 ? 1.543 5.538 5.572 1.00 69.19 87 ASP A CA 1
ATOM 696 C C . ASP A 1 87 ? 0.271 6.283 6.054 1.00 69.19 87 ASP A C 1
ATOM 698 O O . ASP A 1 87 ? -0.663 5.665 6.560 1.00 69.19 87 ASP A O 1
ATOM 702 N N . THR A 1 88 ? 0.177 7.604 5.835 1.00 70.38 88 THR A N 1
ATOM 703 C CA . THR A 1 88 ? -1.013 8.413 6.165 1.00 70.38 88 THR A CA 1
ATOM 704 C C . THR A 1 88 ? -2.258 7.995 5.387 1.00 70.38 88 THR A C 1
ATOM 706 O O . THR A 1 88 ? -3.336 7.933 5.968 1.00 70.38 88 THR A O 1
ATOM 709 N N . MET A 1 89 ? -2.126 7.636 4.107 1.00 69.75 89 MET A N 1
ATOM 710 C CA . MET A 1 89 ? -3.264 7.153 3.320 1.00 69.75 89 MET A CA 1
ATOM 711 C C . MET A 1 89 ? -3.702 5.755 3.733 1.00 69.75 89 MET A C 1
ATOM 713 O O . MET A 1 89 ? -4.894 5.465 3.763 1.00 69.75 89 MET A O 1
ATOM 717 N N . GLN A 1 90 ? -2.745 4.893 4.076 1.00 74.50 90 GLN A N 1
ATOM 718 C CA . GLN A 1 90 ? -3.045 3.563 4.602 1.00 74.50 90 GLN A CA 1
ATOM 719 C C . GLN A 1 90 ? -3.832 3.671 5.910 1.00 74.50 90 GLN A C 1
ATOM 721 O O . GLN A 1 90 ? -4.847 2.996 6.085 1.00 74.50 90 GLN A O 1
ATOM 726 N N . GLN A 1 91 ? -3.415 4.581 6.792 1.00 83.00 91 GLN A N 1
ATOM 727 C CA . GLN A 1 91 ? -4.153 4.899 8.005 1.00 83.00 91 GLN A CA 1
ATOM 728 C C . GLN A 1 91 ? -5.563 5.415 7.688 1.00 83.00 91 GLN A C 1
ATOM 730 O O . GLN A 1 91 ? -6.528 4.838 8.179 1.00 83.00 91 GLN A O 1
ATOM 735 N N . GLU A 1 92 ? -5.717 6.456 6.864 1.00 80.25 92 GLU A N 1
ATOM 736 C CA . GLU A 1 92 ? -7.039 7.006 6.520 1.00 80.25 92 GLU A CA 1
ATOM 737 C C . GLU A 1 92 ? -7.970 5.959 5.898 1.00 80.25 92 GLU A C 1
ATOM 739 O O . GLU A 1 92 ? -9.153 5.898 6.238 1.00 80.25 92 GLU A O 1
ATOM 744 N N . PHE A 1 93 ? -7.443 5.094 5.032 1.00 81.31 93 PHE A N 1
ATOM 745 C CA . PHE A 1 93 ? -8.196 3.992 4.444 1.00 81.31 93 PHE A CA 1
ATOM 746 C C . PHE A 1 93 ? -8.729 3.032 5.518 1.00 81.31 93 PHE A C 1
ATOM 748 O O . PHE A 1 93 ? -9.924 2.724 5.536 1.00 81.31 93 PHE A O 1
ATOM 755 N N . ILE A 1 94 ? -7.869 2.603 6.449 1.00 84.19 94 ILE A N 1
ATOM 756 C CA . ILE A 1 94 ? -8.260 1.721 7.558 1.00 84.19 94 ILE A CA 1
ATOM 757 C C . ILE A 1 94 ? -9.299 2.403 8.445 1.00 84.19 94 ILE A C 1
ATOM 759 O O . ILE A 1 94 ? -10.330 1.799 8.741 1.00 84.19 94 ILE A O 1
ATOM 763 N N . LEU A 1 95 ? -9.066 3.664 8.826 1.00 86.81 95 LEU A N 1
ATOM 764 C CA . LEU A 1 95 ? -9.980 4.431 9.672 1.00 86.81 95 LEU A CA 1
ATOM 765 C C . LEU A 1 95 ? -11.366 4.536 9.036 1.00 86.81 95 LEU A C 1
ATOM 767 O O . LEU A 1 95 ? -12.356 4.232 9.695 1.00 86.81 95 LEU A O 1
ATOM 771 N N . ASN A 1 96 ? -11.446 4.869 7.745 1.00 83.94 96 ASN A N 1
ATOM 772 C CA . ASN A 1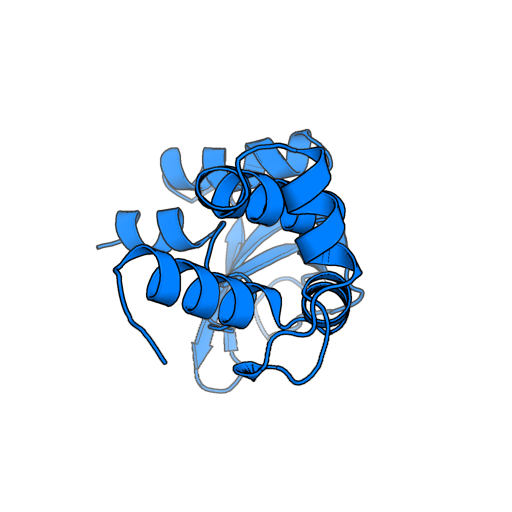 96 ? -12.715 4.938 7.021 1.00 83.94 96 ASN A CA 1
ATOM 773 C C . ASN A 1 96 ? -13.450 3.591 6.987 1.00 83.94 96 ASN A C 1
ATOM 775 O O . ASN A 1 96 ? -14.682 3.562 7.043 1.00 83.94 96 ASN A O 1
ATOM 779 N N . ARG A 1 97 ? -12.719 2.472 6.929 1.00 83.94 97 ARG A N 1
ATOM 780 C CA . ARG A 1 97 ? -13.317 1.134 6.894 1.00 83.94 97 ARG A CA 1
ATOM 781 C C . ARG A 1 97 ? -13.876 0.712 8.249 1.00 83.94 97 ARG A C 1
ATOM 783 O O . ARG A 1 97 ? -15.013 0.250 8.322 1.00 83.94 97 ARG A O 1
ATOM 790 N N . VAL A 1 98 ? -13.106 0.912 9.317 1.00 87.19 98 VAL A N 1
ATOM 791 C CA . VAL A 1 98 ? -13.493 0.489 10.674 1.00 87.19 98 VAL A CA 1
ATOM 792 C C . VAL A 1 98 ? -14.423 1.481 11.366 1.00 87.19 98 VAL A C 1
ATOM 794 O O . VAL A 1 98 ? -15.155 1.079 12.265 1.00 87.19 98 VAL A O 1
ATOM 797 N N . LYS A 1 99 ? -14.482 2.744 10.918 1.00 84.81 99 LYS A N 1
ATOM 798 C CA . LYS A 1 99 ? -15.434 3.760 11.406 1.00 84.81 99 LYS A CA 1
ATOM 799 C C . LYS A 1 99 ? -16.878 3.271 11.375 1.00 84.81 99 LYS A C 1
ATOM 801 O O . LYS A 1 99 ? -17.653 3.579 12.277 1.00 84.81 99 LYS A O 1
ATOM 806 N N . MET A 1 100 ? -17.230 2.478 10.364 1.00 78.44 100 MET A N 1
ATOM 807 C CA . MET A 1 100 ? -18.556 1.866 10.239 1.00 78.44 100 MET A CA 1
ATOM 808 C C . MET A 1 100 ? -18.884 0.911 11.400 1.00 78.44 100 MET A C 1
ATOM 810 O O . MET A 1 100 ? -20.058 0.682 11.674 1.00 78.44 100 MET A O 1
ATOM 814 N N . TRP A 1 101 ? -17.877 0.356 12.083 1.00 83.38 101 TRP A N 1
ATOM 815 C CA . TRP A 1 101 ? -18.046 -0.581 13.201 1.00 83.38 101 TRP A CA 1
ATOM 816 C C . TRP A 1 101 ? -17.790 0.076 14.556 1.00 83.38 101 TRP A C 1
ATOM 818 O O . TRP A 1 101 ? -18.469 -0.237 15.528 1.00 83.38 101 TRP A O 1
ATOM 828 N N . THR A 1 102 ? -16.815 0.985 14.630 1.00 84.62 102 THR A N 1
ATOM 829 C CA . THR A 1 102 ? -16.460 1.696 15.866 1.00 84.62 102 THR A CA 1
ATOM 830 C C . THR A 1 102 ? -17.405 2.861 16.164 1.00 84.62 102 THR A C 1
ATOM 832 O O . THR A 1 102 ? -17.504 3.297 17.308 1.00 84.62 102 THR A O 1
ATOM 835 N N . GLY A 1 103 ? -18.119 3.363 15.152 1.00 82.12 103 GLY A N 1
ATOM 836 C CA . GLY A 1 103 ? -19.162 4.381 15.281 1.00 82.12 103 GLY A CA 1
ATOM 837 C C . GLY A 1 103 ? -18.666 5.830 15.310 1.00 82.12 103 GLY A C 1
ATOM 838 O O . GLY A 1 103 ? -19.485 6.742 15.204 1.00 82.12 103 GLY A O 1
ATOM 839 N N . SER A 1 104 ? -17.356 6.080 15.416 1.00 88.31 104 SER A N 1
ATOM 840 C CA . SER A 1 104 ? -16.776 7.431 15.358 1.00 88.31 104 SER A CA 1
ATOM 841 C C . SER A 1 104 ? -15.321 7.426 14.878 1.00 88.31 104 SER A C 1
ATOM 843 O O . SER A 1 104 ? -14.631 6.409 14.961 1.00 88.31 104 SER A O 1
ATOM 845 N N . ASP A 1 105 ? -14.840 8.579 14.394 1.00 86.81 105 ASP A N 1
ATOM 846 C CA . ASP A 1 105 ? -13.435 8.760 13.993 1.00 86.81 105 ASP A CA 1
ATOM 847 C C . ASP A 1 105 ? -12.473 8.570 15.176 1.00 86.81 105 ASP A C 1
ATOM 849 O O . ASP A 1 105 ? -11.432 7.934 15.036 1.00 86.81 105 ASP A O 1
ATOM 853 N N . GLU A 1 106 ? -12.846 9.062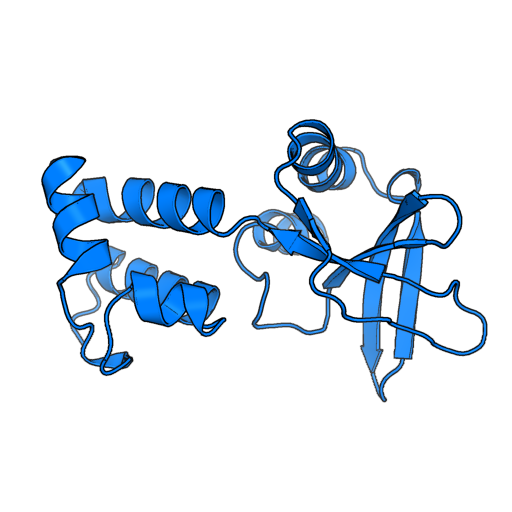 16.360 1.00 90.38 106 GLU A N 1
ATOM 854 C CA . GLU A 1 106 ? -12.047 8.922 17.582 1.00 90.38 106 GLU A CA 1
ATOM 855 C C . GLU A 1 106 ? -11.934 7.454 18.015 1.00 90.38 106 GLU A C 1
ATOM 857 O O . GLU A 1 106 ? -10.844 6.982 18.333 1.00 90.38 106 GLU A O 1
ATOM 862 N N . ALA A 1 107 ? -13.033 6.697 17.955 1.00 90.19 107 ALA A N 1
ATOM 863 C CA . ALA A 1 107 ? -13.024 5.276 18.288 1.00 90.19 107 ALA A CA 1
ATOM 864 C C . ALA A 1 107 ? -12.266 4.443 17.240 1.00 90.19 107 ALA A C 1
ATOM 866 O O . ALA A 1 107 ? -11.554 3.507 17.603 1.00 90.19 107 ALA A O 1
ATOM 867 N N . ALA A 1 108 ? -12.375 4.794 15.952 1.00 90.56 108 ALA A N 1
ATOM 868 C CA . ALA A 1 108 ? -11.580 4.184 14.883 1.00 90.56 108 ALA A CA 1
ATOM 869 C C . ALA A 1 108 ? -10.077 4.414 15.095 1.00 90.56 108 ALA A C 1
ATOM 871 O O . ALA A 1 108 ? -9.287 3.477 14.976 1.00 90.56 108 ALA A O 1
ATOM 872 N N . LEU A 1 109 ? -9.688 5.641 15.453 1.00 91.88 109 LEU A N 1
ATOM 873 C CA . LEU A 1 109 ? -8.296 5.985 15.723 1.00 91.88 109 LEU A CA 1
ATOM 874 C C . LEU A 1 109 ? -7.775 5.264 16.966 1.00 91.88 109 LEU A C 1
ATOM 876 O O . LEU A 1 109 ? -6.709 4.656 16.915 1.00 91.88 109 LEU A O 1
ATOM 880 N N . ASN A 1 110 ? -8.549 5.259 18.052 1.00 93.38 110 ASN A N 1
ATOM 881 C CA . ASN A 1 110 ? -8.177 4.540 19.264 1.00 93.38 110 ASN A CA 1
ATOM 882 C C . ASN A 1 110 ? -7.974 3.042 18.985 1.00 93.38 110 ASN A C 1
ATOM 884 O O . ASN A 1 110 ? -6.971 2.472 19.412 1.00 93.38 110 ASN A O 1
ATOM 888 N N . TRP A 1 111 ? -8.870 2.417 18.214 1.00 93.25 111 TRP A N 1
ATOM 889 C CA . TRP A 1 111 ? -8.708 1.028 17.777 1.00 93.25 111 TRP A CA 1
ATOM 890 C C . TRP A 1 111 ? -7.423 0.831 16.962 1.00 93.25 111 TRP A C 1
ATOM 892 O O . TRP A 1 111 ? -6.641 -0.071 17.252 1.00 93.25 111 TRP A O 1
ATOM 902 N N . TYR A 1 112 ? -7.158 1.713 15.992 1.00 92.06 112 TYR A N 1
ATOM 903 C CA . TYR A 1 112 ? -5.981 1.626 15.125 1.00 92.06 112 TYR A CA 1
ATOM 904 C C . TYR A 1 112 ? -4.655 1.685 15.906 1.00 92.06 112 TYR A C 1
ATOM 906 O O . TYR A 1 112 ? -3.690 0.985 15.578 1.00 92.06 112 TYR A O 1
ATOM 914 N N . GLU A 1 113 ? -4.598 2.518 16.944 1.00 93.19 113 GLU A N 1
ATOM 915 C CA . GLU A 1 113 ? -3.369 2.763 17.698 1.00 93.19 113 GLU A CA 1
ATOM 916 C C . GLU A 1 113 ? -3.166 1.828 18.889 1.00 93.19 113 GLU A C 1
ATOM 918 O O . GLU A 1 113 ? -2.015 1.542 19.226 1.00 93.19 113 GLU A O 1
ATOM 923 N N . THR A 1 114 ? -4.246 1.366 19.523 1.00 92.06 114 THR A N 1
ATOM 924 C CA . THR A 1 114 ? -4.175 0.718 20.843 1.00 92.06 114 THR A CA 1
ATOM 925 C C . THR A 1 114 ? -4.671 -0.721 20.858 1.00 92.06 114 THR A C 1
ATOM 927 O O . THR A 1 114 ? -4.162 -1.522 21.645 1.00 92.06 114 THR A O 1
ATOM 930 N N . GLU A 1 115 ? -5.611 -1.084 19.982 1.00 90.50 115 GLU A N 1
ATOM 931 C CA . GLU A 1 115 ? -6.202 -2.417 20.012 1.00 90.50 115 GLU A CA 1
ATOM 932 C C . GLU A 1 115 ? -5.234 -3.427 19.400 1.00 90.50 115 GLU A C 1
ATOM 934 O O . GLU A 1 115 ? -4.770 -3.281 18.266 1.00 90.50 115 GLU A O 1
ATOM 939 N N . THR A 1 116 ? -4.922 -4.477 20.158 1.00 92.06 116 THR A N 1
ATOM 940 C CA . THR A 1 116 ? -4.084 -5.565 19.656 1.00 92.06 116 THR A CA 1
ATOM 941 C C . THR A 1 116 ? -4.944 -6.531 18.860 1.00 92.06 116 THR A C 1
ATOM 943 O O . THR A 1 116 ? -5.855 -7.160 19.393 1.00 92.06 116 THR A O 1
ATOM 946 N N . ILE A 1 117 ? -4.629 -6.689 17.579 1.00 89.44 117 ILE A N 1
ATOM 947 C CA . ILE A 1 117 ? -5.371 -7.583 16.700 1.00 89.44 117 ILE A CA 1
ATOM 948 C C . ILE A 1 117 ? -4.850 -9.001 16.905 1.00 89.44 117 ILE A C 1
ATOM 950 O O . ILE A 1 117 ? -3.691 -9.285 16.603 1.00 89.44 117 ILE A O 1
ATOM 954 N N . ALA A 1 118 ? -5.708 -9.903 17.388 1.00 85.50 118 ALA A N 1
ATOM 955 C CA . ALA A 1 118 ? -5.329 -11.273 17.746 1.00 85.50 118 ALA A CA 1
ATOM 956 C C . ALA A 1 118 ? -4.608 -12.027 16.612 1.00 85.50 118 ALA A C 1
ATOM 958 O O . ALA A 1 118 ? -3.621 -12.711 16.867 1.00 85.50 118 ALA A O 1
ATOM 959 N N . ALA A 1 119 ? -5.044 -11.846 15.360 1.00 84.50 119 ALA A N 1
ATOM 960 C CA . ALA A 1 119 ? -4.428 -12.471 14.186 1.00 84.50 119 ALA A CA 1
ATOM 961 C C . ALA A 1 119 ? -2.989 -11.992 13.898 1.00 84.50 119 ALA A C 1
ATOM 963 O O . ALA A 1 119 ? -2.218 -12.720 13.277 1.00 84.50 119 ALA A O 1
ATOM 964 N N . PHE A 1 120 ? -2.620 -10.791 14.355 1.00 84.56 120 PHE A N 1
ATOM 965 C CA . PHE A 1 120 ? -1.305 -10.180 14.117 1.00 84.56 120 PHE A CA 1
ATOM 966 C C . PHE A 1 120 ? -0.429 -10.123 15.371 1.00 84.56 120 PHE A C 1
ATOM 968 O O . PHE A 1 120 ? 0.777 -9.913 15.265 1.00 84.56 120 PHE A O 1
ATOM 975 N N . GLY A 1 121 ? -1.020 -10.256 16.562 1.00 91.00 121 GLY A N 1
ATOM 976 C CA . GLY A 1 121 ? -0.324 -10.063 17.836 1.00 91.00 121 GLY A CA 1
ATOM 977 C C . GLY A 1 121 ? 0.199 -8.635 18.049 1.00 91.00 121 GLY A C 1
ATOM 978 O O . GLY A 1 121 ? 1.061 -8.425 18.898 1.00 91.00 121 GLY A O 1
ATOM 979 N N . MET A 1 122 ? -0.285 -7.657 17.276 1.00 93.25 122 MET A N 1
ATOM 980 C CA . MET A 1 122 ? 0.131 -6.252 17.336 1.00 93.25 122 MET A CA 1
ATOM 981 C C . MET A 1 122 ? -1.019 -5.312 16.953 1.00 93.25 122 MET A C 1
ATOM 983 O O . MET A 1 122 ? -2.080 -5.761 16.515 1.00 93.25 122 MET A O 1
ATOM 987 N N . THR A 1 123 ? -0.809 -4.006 17.120 1.00 93.94 123 THR A N 1
ATOM 988 C CA . THR A 1 123 ? -1.791 -2.981 16.735 1.00 93.94 123 THR A CA 1
ATOM 989 C C . THR A 1 123 ? -1.826 -2.766 15.227 1.00 93.94 123 THR A C 1
ATOM 991 O O . THR A 1 123 ? -0.830 -3.011 14.540 1.00 93.94 123 THR A O 1
ATOM 994 N N . ALA A 1 124 ? -2.946 -2.258 14.702 1.00 90.31 124 ALA A N 1
ATOM 995 C CA . ALA A 1 124 ? -3.072 -1.930 13.281 1.00 90.31 124 ALA A CA 1
ATOM 996 C C . ALA A 1 124 ? -1.956 -0.976 12.818 1.00 90.31 124 ALA A C 1
ATOM 998 O O . ALA A 1 124 ? -1.315 -1.223 11.801 1.00 90.31 124 ALA A O 1
ATOM 999 N N . LYS A 1 125 ? -1.640 0.051 13.618 1.00 90.56 125 LYS A N 1
ATOM 1000 C CA . LYS A 1 125 ? -0.515 0.967 13.374 1.00 90.56 125 LYS A CA 1
ATOM 1001 C C . LYS A 1 125 ? 0.821 0.244 13.200 1.00 90.56 125 LYS A C 1
ATOM 1003 O O . LYS A 1 125 ? 1.578 0.546 12.279 1.00 90.56 125 LYS A O 1
ATOM 1008 N N . SER A 1 126 ? 1.104 -0.724 14.071 1.00 88.06 126 SER A N 1
ATOM 1009 C CA . SER A 1 126 ? 2.338 -1.518 14.009 1.00 88.06 126 SER A CA 1
ATOM 1010 C C . SER A 1 126 ? 2.354 -2.448 12.794 1.00 88.06 126 SER A C 1
ATOM 1012 O O . SER A 1 126 ? 3.397 -2.609 12.159 1.00 88.06 126 SER A O 1
ATOM 1014 N N . ALA A 1 127 ? 1.199 -3.015 12.438 1.00 86.06 127 ALA A N 1
ATOM 1015 C CA . ALA A 1 127 ? 1.044 -3.864 11.263 1.00 86.06 127 ALA A CA 1
ATOM 1016 C C . ALA A 1 127 ? 1.311 -3.085 9.965 1.00 86.06 127 ALA A C 1
ATOM 1018 O O . ALA A 1 127 ? 2.088 -3.548 9.131 1.00 86.06 127 ALA A O 1
ATOM 1019 N N . VAL A 1 128 ? 0.760 -1.871 9.830 1.00 82.31 128 VAL A N 1
ATOM 1020 C CA . VAL A 1 128 ? 1.027 -0.976 8.689 1.00 82.31 128 VAL A CA 1
ATOM 1021 C C . VAL A 1 128 ? 2.515 -0.641 8.591 1.00 82.31 128 VAL A C 1
ATOM 1023 O O . VAL A 1 128 ? 3.120 -0.857 7.543 1.00 82.31 128 VAL A O 1
ATOM 1026 N N . GLY A 1 129 ? 3.134 -0.207 9.694 1.00 77.81 129 GLY A N 1
ATOM 1027 C CA . GLY A 1 129 ? 4.567 0.107 9.724 1.00 77.81 129 GLY A CA 1
ATOM 1028 C C . GLY A 1 129 ? 5.477 -1.093 9.422 1.00 77.81 129 GLY A C 1
ATOM 1029 O O . GLY A 1 129 ? 6.597 -0.912 8.950 1.00 77.81 129 GLY A O 1
ATOM 1030 N N . SER A 1 130 ? 4.987 -2.314 9.650 1.00 80.06 130 SER A N 1
ATOM 1031 C CA . SER A 1 130 ? 5.696 -3.566 9.355 1.00 80.06 130 SER A CA 1
ATOM 1032 C C . SER A 1 130 ? 5.412 -4.120 7.951 1.00 80.06 130 SER A C 1
ATOM 1034 O O . SER A 1 130 ? 5.931 -5.177 7.601 1.00 80.06 130 SER A O 1
ATOM 1036 N N . GLY A 1 131 ? 4.607 -3.428 7.135 1.00 77.38 131 GLY A N 1
ATOM 1037 C CA . GLY A 1 131 ? 4.277 -3.840 5.766 1.00 77.38 131 GLY A CA 1
ATOM 1038 C C . GLY A 1 131 ? 3.111 -4.830 5.639 1.00 77.38 131 GLY A C 1
ATOM 1039 O O . GLY A 1 131 ? 2.835 -5.285 4.532 1.00 77.38 131 GLY A O 1
ATOM 1040 N N . PHE A 1 132 ? 2.387 -5.122 6.726 1.00 79.25 132 PHE A N 1
ATOM 1041 C CA . PHE A 1 132 ? 1.238 -6.045 6.756 1.00 79.25 132 PHE A CA 1
ATOM 1042 C C . PHE A 1 132 ? -0.103 -5.365 6.433 1.00 79.25 132 PHE A C 1
ATOM 1044 O O . PHE A 1 132 ? -1.158 -5.777 6.919 1.00 79.25 132 PHE A O 1
ATOM 1051 N N . PHE A 1 133 ? -0.076 -4.274 5.662 1.00 79.94 133 PHE A N 1
ATOM 1052 C CA . PHE A 1 133 ? -1.272 -3.486 5.364 1.00 79.94 133 PHE A CA 1
ATOM 1053 C C . PHE A 1 133 ? -2.374 -4.334 4.715 1.00 79.94 133 PHE A C 1
ATOM 1055 O O . PHE A 1 133 ? -3.521 -4.263 5.141 1.00 79.94 133 PHE A O 1
ATOM 1062 N N . ASN A 1 134 ? -2.047 -5.179 3.737 1.00 71.69 134 ASN A N 1
ATOM 1063 C CA . ASN A 1 134 ? -3.074 -5.948 3.031 1.00 71.69 134 ASN A CA 1
ATOM 1064 C C . ASN A 1 134 ? -3.631 -7.093 3.851 1.00 71.69 134 ASN A C 1
ATOM 1066 O O . ASN A 1 134 ? -4.827 -7.335 3.810 1.00 71.69 134 ASN A O 1
ATOM 1070 N N . GLU A 1 135 ? -2.788 -7.803 4.597 1.00 80.69 135 GLU A N 1
ATOM 1071 C CA . GLU A 1 135 ? -3.253 -8.826 5.521 1.00 80.69 135 GLU A CA 1
ATOM 1072 C C . GLU A 1 135 ? -4.237 -8.214 6.519 1.00 80.69 135 GLU A C 1
ATOM 1074 O O . GLU A 1 135 ? -5.258 -8.822 6.842 1.00 80.69 135 GLU A O 1
ATOM 1079 N N . LEU A 1 136 ? -3.940 -7.002 6.991 1.00 83.75 136 LEU A N 1
ATOM 1080 C CA . LEU A 1 136 ? -4.824 -6.254 7.868 1.00 83.75 136 LEU A CA 1
ATOM 1081 C C . LEU A 1 136 ? -6.142 -5.890 7.168 1.00 83.75 136 LEU A C 1
ATOM 1083 O O . LEU A 1 136 ? -7.198 -6.034 7.781 1.00 83.75 136 LEU A O 1
ATOM 1087 N N . ILE A 1 137 ? -6.113 -5.475 5.897 1.00 84.44 137 ILE A N 1
ATOM 1088 C CA . ILE A 1 137 ? -7.337 -5.246 5.115 1.00 84.44 137 ILE A CA 1
ATOM 1089 C C . ILE A 1 137 ? -8.130 -6.541 4.928 1.00 84.44 137 ILE A C 1
ATOM 1091 O O . ILE A 1 137 ? -9.320 -6.541 5.217 1.00 84.44 137 ILE A O 1
ATOM 1095 N N . ASP A 1 138 ? -7.501 -7.649 4.533 1.00 82.06 138 ASP A N 1
ATOM 1096 C CA . ASP A 1 138 ? -8.156 -8.958 4.391 1.00 82.06 138 ASP A CA 1
ATOM 1097 C C . ASP A 1 138 ? -8.863 -9.364 5.697 1.00 82.06 138 ASP A C 1
ATOM 1099 O O . ASP A 1 138 ? -10.009 -9.820 5.693 1.00 82.06 138 ASP A O 1
ATOM 1103 N N . TYR A 1 139 ? -8.193 -9.153 6.833 1.00 85.62 139 TYR A N 1
ATOM 1104 C CA . TYR A 1 139 ? -8.753 -9.394 8.159 1.00 85.62 139 TYR A CA 1
ATOM 1105 C C . TYR A 1 139 ? -9.962 -8.492 8.443 1.00 85.62 139 TYR A C 1
ATOM 1107 O O . TYR A 1 139 ? -11.021 -8.980 8.839 1.00 85.62 139 TYR A O 1
ATOM 1115 N N . ILE A 1 140 ? -9.838 -7.190 8.191 1.00 85.50 140 ILE A N 1
ATOM 1116 C CA . ILE A 1 140 ? -10.922 -6.214 8.343 1.00 85.50 140 ILE A CA 1
ATOM 1117 C C . ILE A 1 140 ? -12.127 -6.612 7.464 1.00 85.50 140 ILE A C 1
ATOM 1119 O O . ILE A 1 140 ? -13.260 -6.704 7.939 1.00 85.50 140 ILE A O 1
ATOM 1123 N N . GLU A 1 141 ? -11.909 -6.933 6.193 1.00 82.50 141 GLU A N 1
ATOM 1124 C CA . GLU A 1 141 ? -12.971 -7.386 5.291 1.00 82.50 141 GLU A CA 1
ATOM 1125 C C . GLU A 1 141 ? -13.662 -8.655 5.804 1.00 82.50 141 GLU A C 1
ATOM 1127 O O . GLU A 1 141 ? -14.892 -8.740 5.752 1.00 82.50 141 GLU A O 1
ATOM 1132 N N . SER A 1 142 ? -12.907 -9.604 6.370 1.00 80.25 142 SER A N 1
ATOM 1133 C CA . SER A 1 142 ? -13.467 -10.841 6.929 1.00 80.25 142 SER A CA 1
ATOM 1134 C C . SER A 1 142 ? -14.408 -10.591 8.116 1.00 80.25 142 SER A C 1
ATOM 1136 O O . SER A 1 142 ? -15.481 -11.197 8.186 1.00 80.25 142 SER A O 1
ATOM 1138 N N . ILE A 1 143 ? -14.077 -9.625 8.984 1.00 78.19 143 ILE A N 1
ATOM 1139 C CA . ILE A 1 143 ? -14.952 -9.193 10.084 1.00 78.19 143 ILE A CA 1
ATOM 1140 C C . ILE A 1 143 ? -16.226 -8.556 9.524 1.00 78.19 143 ILE A C 1
ATOM 1142 O O . ILE A 1 143 ? -17.330 -8.857 9.980 1.00 78.19 143 ILE A O 1
ATOM 1146 N N . SER A 1 144 ? -16.086 -7.701 8.505 1.00 69.69 144 SER A N 1
ATOM 1147 C CA . SER A 1 144 ? -17.210 -6.976 7.896 1.00 69.69 144 SER A CA 1
ATOM 1148 C C . SER A 1 144 ? -18.278 -7.897 7.296 1.00 69.69 144 SER A C 1
ATOM 1150 O O . SER A 1 144 ? -19.456 -7.546 7.271 1.00 69.69 144 SER A O 1
ATOM 1152 N N . GLN A 1 145 ? -17.878 -9.092 6.850 1.00 65.44 145 GLN A N 1
ATOM 1153 C CA . GLN A 1 145 ? -18.760 -10.105 6.267 1.00 65.44 145 GLN A CA 1
ATOM 1154 C C . GLN A 1 145 ? -19.433 -11.009 7.318 1.00 65.44 145 GLN A C 1
ATOM 1156 O O . GLN A 1 145 ? -20.127 -11.958 6.955 1.00 65.44 145 GLN A O 1
ATOM 1161 N N . GLY A 1 146 ? -19.261 -10.727 8.616 1.00 56.38 146 GLY A N 1
ATOM 1162 C CA . GLY A 1 146 ? -19.805 -11.546 9.703 1.00 56.38 146 GLY A CA 1
ATOM 1163 C C . GLY A 1 146 ? -18.987 -12.809 9.991 1.00 56.38 146 GLY A C 1
ATOM 1164 O O . GLY A 1 146 ? -19.480 -13.718 10.662 1.00 56.38 146 GLY A O 1
ATOM 1165 N N . GLY A 1 147 ? -17.748 -12.878 9.495 1.00 45.19 147 GLY A N 1
ATOM 1166 C CA . GLY A 1 147 ? -16.796 -13.920 9.851 1.00 45.19 147 GLY A CA 1
ATOM 1167 C C . GLY A 1 147 ? -16.279 -13.692 11.266 1.00 45.19 147 GLY A C 1
ATOM 1168 O O . GLY A 1 147 ? -15.299 -12.983 11.466 1.00 45.19 147 GLY A O 1
ATOM 1169 N N . TYR A 1 148 ? -16.941 -14.292 12.254 1.00 41.72 148 TYR A N 1
ATOM 1170 C CA . TYR A 1 148 ? -16.317 -14.539 13.550 1.00 41.72 148 TYR A CA 1
ATOM 1171 C C . TYR A 1 148 ? -15.140 -15.497 13.317 1.00 41.72 148 TYR A C 1
ATOM 1173 O O . TYR A 1 148 ? -15.357 -16.645 12.922 1.00 41.72 148 TYR A O 1
ATOM 1181 N N . ALA A 1 149 ? -13.915 -15.007 13.508 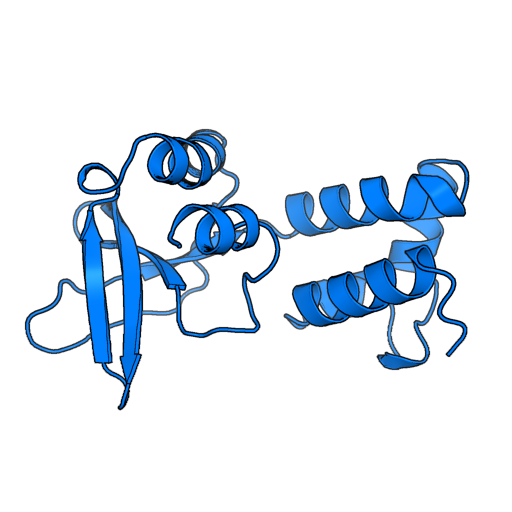1.00 41.72 149 ALA A N 1
ATOM 1182 C CA . ALA A 1 149 ? -12.782 -15.868 13.832 1.00 41.72 149 ALA A CA 1
ATOM 1183 C C . ALA A 1 149 ? -12.860 -16.257 15.314 1.00 41.72 149 ALA A C 1
ATOM 1185 O O . ALA A 1 149 ? -13.203 -15.369 16.131 1.00 41.72 149 ALA A O 1
#

Secondary structure (DSSP, 8-state):
--HHHHHTTTT-TTT-TTEEEEE-TT--EEEEEEEETTEEEEEEGGGS-HHHHHHHHHHHHTT-EEEEEEEE--TTS--EEEEEE-HHHHHHHHHHHHHHHHSSHHHHHHHHHHPEETTTTEEHHHHHHTT-HHHHHHHHHHHHTT---

Nearest PDB structures (foldseek):
  1j0r-assembly2_B  TM=4.386E-01  e=4.603E+00  Bacillus subtilis
  2dpd-assembly1_B  TM=4.120E-01  e=9.535E+00  Bacillus subtilis
  2w9j-assembly1_A  TM=3.128E-01  e=7.948E+00  Schizosaccharomyces pombe
  2zih-assembly1_C  TM=3.709E-01  e=8.974E+00  Saccharomyces cerevisiae
  5v0q-assembly1_A  TM=2.760E-01  e=3.009E+00  synthetic construct

Mean predicted aligned error: 10.55 Å

Solvent-accessible surface area (backbone atoms only — not comparable to full-atom values): 8580 Å² total; per-residue (Å²): 127,63,68,67,62,51,71,30,54,90,59,41,86,64,82,43,85,42,65,40,49,24,27,38,91,82,71,47,56,28,44,31,32,45,76,55,97,90,39,64,54,71,43,54,42,86,77,53,58,69,75,56,32,50,73,52,47,52,42,51,77,66,63,39,51,39,76,72,83,47,73,48,76,46,94,96,52,75,52,27,40,32,47,37,73,39,67,68,57,57,48,53,54,51,37,66,61,41,22,81,75,54,74,34,70,68,48,18,49,48,41,35,68,66,40,66,38,80,95,72,76,38,22,52,54,58,34,46,78,69,61,40,47,39,63,50,46,55,50,52,54,39,48,76,72,69,50,80,125

pLDDT: mean 76.64, std 16.01, range [30.89, 93.94]